Protein AF-A0A9D4HQM4-F1 (afdb_monomer_lite)

Foldseek 3Di:
DDDPPDPPVVVVPPPPPPPCPVQPPDPDQDDDPVSVVVSVLVSVCVVVVNPVVSVVVVVVVVVVVVVVVVVVVVVVVVVVD

Radius of gyration: 25.46 Å; chains: 1; bounding box: 30×78×61 Å

InterPro domains:
  IPR000711 ATPase, OSCP/delta subunit [PF00213] (34-66)
  IPR026015 F1F0 ATP synthase OSCP/delta subunit, N-terminal domain superfamily [G3DSA:1.10.520.20] (32-75)
  IPR026015 F1F0 ATP synthase OSCP/delta subunit, N-terminal domain superfamily [SSF47928] (30-65)

Structure (mmCIF, N/CA/C/O backbone):
data_AF-A0A9D4HQM4-F1
#
_entry.id   AF-A0A9D4HQM4-F1
#
loop_
_atom_site.group_PDB
_atom_site.id
_atom_site.type_symbol
_atom_site.label_atom_id
_atom_site.label_alt_id
_atom_site.label_comp_id
_atom_site.label_asym_id
_atom_site.label_entity_id
_atom_site.label_seq_id
_atom_site.pdbx_PDB_ins_code
_atom_site.Cartn_x
_atom_site.Cartn_y
_atom_site.Cartn_z
_atom_site.occupancy
_atom_site.B_iso_or_equiv
_atom_site.auth_seq_id
_atom_site.auth_comp_id
_atom_site.auth_asym_id
_atom_site.auth_atom_id
_atom_site.pdbx_PDB_model_num
ATOM 1 N N . MET A 1 1 ? 10.484 -52.571 -39.873 1.00 38.84 1 MET A N 1
ATOM 2 C CA . MET A 1 1 ? 11.191 -51.387 -40.404 1.00 38.84 1 MET A CA 1
ATOM 3 C C . MET A 1 1 ? 10.849 -50.190 -39.539 1.00 38.84 1 MET A C 1
ATOM 5 O O . MET A 1 1 ? 9.677 -49.967 -39.270 1.00 38.84 1 MET A O 1
ATOM 9 N N . ALA A 1 2 ? 11.869 -49.503 -39.033 1.00 47.56 2 ALA A N 1
ATOM 10 C CA . ALA A 1 2 ? 11.728 -48.360 -38.144 1.00 47.56 2 ALA A CA 1
ATOM 11 C C . ALA A 1 2 ? 11.335 -47.104 -38.932 1.00 47.56 2 ALA A C 1
ATOM 13 O O . ALA A 1 2 ? 12.058 -46.694 -39.834 1.00 47.56 2 ALA A O 1
ATOM 14 N N . THR A 1 3 ? 10.240 -46.457 -38.541 1.00 50.47 3 THR A N 1
ATOM 15 C CA . THR A 1 3 ? 10.038 -45.028 -38.795 1.00 50.47 3 THR A CA 1
ATOM 16 C C . THR A 1 3 ? 9.684 -44.374 -37.469 1.00 50.47 3 THR A C 1
ATOM 18 O O . THR A 1 3 ? 8.522 -44.244 -37.087 1.00 50.47 3 THR A O 1
ATOM 21 N N . CYS A 1 4 ? 10.727 -43.999 -36.736 1.00 50.00 4 CYS A N 1
ATOM 22 C CA . CYS A 1 4 ? 10.697 -43.047 -35.634 1.00 50.00 4 CYS A CA 1
ATOM 23 C C . CYS A 1 4 ? 10.300 -41.661 -36.175 1.00 50.00 4 CYS A C 1
ATOM 25 O O . CYS A 1 4 ? 11.115 -40.762 -36.353 1.00 50.00 4 CYS A O 1
ATOM 27 N N . GLY A 1 5 ? 9.014 -41.506 -36.483 1.00 54.34 5 GLY A N 1
ATOM 28 C CA . GLY A 1 5 ? 8.417 -40.256 -36.922 1.00 54.34 5 GLY A CA 1
ATOM 29 C C . GLY A 1 5 ? 7.993 -39.404 -35.731 1.00 54.34 5 GLY A C 1
ATOM 30 O O . GLY A 1 5 ? 6.931 -39.613 -35.160 1.00 54.34 5 GLY A O 1
ATOM 31 N N . ASN A 1 6 ? 8.803 -38.388 -35.429 1.00 54.81 6 ASN A N 1
ATOM 32 C CA . ASN A 1 6 ? 8.396 -37.154 -34.749 1.00 54.81 6 ASN A CA 1
ATOM 33 C C . ASN A 1 6 ? 8.250 -37.152 -33.208 1.00 54.81 6 ASN A C 1
ATOM 35 O O . ASN A 1 6 ? 7.352 -36.514 -32.659 1.00 54.81 6 ASN A O 1
ATOM 39 N N . ALA A 1 7 ? 9.216 -37.728 -32.485 1.00 54.72 7 ALA A N 1
ATOM 40 C CA . ALA A 1 7 ? 9.407 -37.449 -31.050 1.00 54.72 7 ALA A CA 1
ATOM 41 C C . ALA A 1 7 ? 9.863 -35.993 -30.755 1.00 54.72 7 ALA A C 1
ATOM 43 O O . ALA A 1 7 ? 9.840 -35.541 -29.612 1.00 54.72 7 ALA A O 1
ATOM 44 N N . GLY A 1 8 ? 10.244 -35.220 -31.782 1.00 56.50 8 GLY A N 1
ATOM 45 C CA . GLY A 1 8 ? 10.738 -33.843 -31.646 1.00 56.50 8 GLY A CA 1
ATOM 46 C C . GLY A 1 8 ? 9.669 -32.778 -31.361 1.00 56.50 8 GLY A C 1
ATOM 47 O O . GLY A 1 8 ? 10.018 -31.657 -30.991 1.00 56.50 8 GLY A O 1
ATOM 48 N N . ARG A 1 9 ? 8.372 -33.096 -31.502 1.00 56.44 9 ARG A N 1
ATOM 49 C CA . ARG A 1 9 ? 7.279 -32.136 -31.244 1.00 56.44 9 ARG A CA 1
ATOM 50 C C . ARG A 1 9 ? 6.827 -32.105 -29.779 1.00 56.44 9 ARG A C 1
ATOM 52 O O . ARG A 1 9 ? 6.293 -31.094 -29.342 1.00 56.44 9 ARG A O 1
ATOM 59 N N . LEU A 1 10 ? 7.095 -33.160 -29.008 1.00 57.00 10 LEU A N 1
ATOM 60 C CA . LEU A 1 10 ? 6.761 -33.243 -27.577 1.00 57.00 10 LEU A CA 1
ATOM 61 C C . LEU A 1 10 ? 7.828 -32.606 -26.670 1.00 57.00 10 LEU A C 1
ATOM 63 O O . LEU A 1 10 ? 7.494 -32.064 -25.621 1.00 57.00 10 LEU A O 1
ATOM 67 N N . VAL A 1 11 ? 9.093 -32.566 -27.102 1.00 57.41 11 VAL A N 1
ATOM 68 C CA . VAL A 1 11 ? 10.205 -31.983 -26.322 1.00 57.41 11 VAL A CA 1
ATOM 69 C C . VAL A 1 11 ? 10.107 -30.452 -26.198 1.00 57.41 11 VAL A C 1
ATOM 71 O O . VAL A 1 11 ? 10.629 -29.876 -25.250 1.00 57.41 11 VAL A O 1
ATOM 74 N N . ARG A 1 12 ? 9.378 -29.771 -27.096 1.00 60.53 12 ARG A N 1
ATOM 75 C CA . ARG A 1 12 ? 9.192 -28.305 -27.043 1.00 60.53 12 ARG A CA 1
ATOM 76 C C . ARG A 1 12 ? 7.964 -27.838 -26.251 1.00 60.53 12 ARG A C 1
ATOM 78 O O . ARG A 1 12 ? 7.753 -26.635 -26.141 1.00 60.53 12 ARG A O 1
ATOM 85 N N . HIS A 1 13 ? 7.176 -28.751 -25.678 1.00 56.84 13 HIS A N 1
ATOM 86 C CA . HIS A 1 13 ? 5.971 -28.398 -24.914 1.00 56.84 13 HIS A CA 1
ATOM 87 C C . HIS A 1 13 ? 6.087 -28.588 -23.394 1.00 56.84 13 HIS A C 1
ATOM 89 O O . HIS A 1 13 ? 5.147 -28.260 -22.677 1.00 56.84 13 HIS A O 1
ATOM 95 N N . PHE A 1 14 ? 7.259 -28.963 -22.873 1.00 55.81 14 PHE A N 1
ATOM 96 C CA . PHE A 1 14 ? 7.558 -28.909 -21.432 1.00 55.81 14 PHE A CA 1
ATOM 97 C C . PHE A 1 14 ? 7.946 -27.498 -20.939 1.00 55.81 14 PHE A C 1
ATOM 99 O O . PHE A 1 14 ? 8.620 -27.350 -19.925 1.00 55.81 14 PHE A O 1
ATOM 106 N N . SER A 1 15 ? 7.516 -26.431 -21.626 1.00 50.75 15 SER A N 1
ATOM 107 C CA . SER A 1 15 ? 7.601 -25.070 -21.083 1.00 50.75 15 SER A CA 1
ATOM 108 C C . SER A 1 15 ? 6.448 -24.847 -20.099 1.00 50.75 15 SER A C 1
ATOM 110 O O . SER A 1 15 ? 5.447 -24.193 -20.384 1.00 50.75 15 SER A O 1
ATOM 112 N N . THR A 1 16 ? 6.567 -25.448 -18.919 1.00 62.25 16 THR A N 1
ATOM 113 C CA . THR A 1 16 ? 5.782 -25.087 -17.739 1.00 62.25 16 THR A CA 1
ATOM 114 C C . THR A 1 16 ? 6.471 -23.929 -17.024 1.00 62.25 16 THR A C 1
ATOM 116 O O . THR A 1 16 ? 7.080 -24.105 -15.976 1.00 62.25 16 THR A O 1
ATOM 119 N N . THR A 1 17 ? 6.377 -22.720 -17.566 1.00 54.81 17 THR A N 1
ATOM 120 C CA . THR A 1 17 ? 6.442 -21.500 -16.748 1.00 54.81 17 THR A CA 1
ATOM 121 C C . THR A 1 17 ? 4.992 -21.098 -16.459 1.00 54.81 17 THR A C 1
ATOM 123 O O . THR A 1 17 ? 4.397 -20.232 -17.085 1.00 54.81 17 THR A O 1
ATOM 126 N N . ALA A 1 18 ? 4.248 -21.817 -15.622 1.00 55.28 18 ALA A N 1
ATOM 127 C CA . ALA A 1 18 ? 4.287 -21.667 -14.163 1.00 55.28 18 ALA A CA 1
ATOM 128 C C . ALA A 1 18 ? 4.252 -20.213 -13.626 1.00 55.28 18 ALA A C 1
ATOM 130 O O . ALA A 1 18 ? 4.447 -20.006 -12.440 1.00 55.28 18 ALA A O 1
ATOM 131 N N . LEU A 1 19 ? 3.924 -19.206 -14.446 1.00 53.25 19 LEU A N 1
ATOM 132 C CA . LEU A 1 19 ? 3.531 -17.867 -13.987 1.00 53.25 19 LEU A CA 1
ATOM 133 C C . LEU A 1 19 ? 2.254 -17.411 -14.695 1.00 53.25 19 LEU A C 1
ATOM 135 O O . LEU A 1 19 ? 2.069 -16.248 -15.037 1.00 53.25 19 LEU A O 1
ATOM 139 N N . LYS A 1 20 ? 1.281 -18.320 -14.795 1.00 51.62 20 LYS A N 1
ATOM 140 C CA . LYS A 1 20 ? -0.133 -17.926 -14.771 1.00 51.62 20 LYS A CA 1
ATOM 141 C C . LYS A 1 20 ? -0.503 -17.472 -13.351 1.00 51.62 20 LYS A C 1
ATOM 143 O O . LYS A 1 20 ? -1.507 -17.914 -12.799 1.00 51.62 20 LYS A O 1
ATOM 148 N N . ASN A 1 21 ? 0.279 -16.572 -12.750 1.00 56.06 21 ASN A N 1
ATOM 149 C CA . ASN A 1 21 ? -0.260 -15.695 -11.727 1.00 56.06 21 ASN A CA 1
ATOM 150 C C . ASN A 1 21 ? -1.244 -14.840 -12.494 1.00 56.06 21 ASN A C 1
ATOM 152 O O . ASN A 1 21 ? -0.840 -13.856 -13.098 1.00 56.06 21 ASN A O 1
ATOM 156 N N . LYS A 1 22 ? -2.498 -15.302 -12.568 1.00 55.03 22 LYS A N 1
ATOM 157 C CA . LYS A 1 22 ? -3.614 -14.585 -13.171 1.00 55.03 22 LYS A CA 1
ATOM 158 C C . LYS A 1 22 ? -3.537 -13.170 -12.619 1.00 55.03 22 LYS A C 1
ATOM 160 O O . LYS A 1 22 ? -3.892 -12.940 -11.459 1.00 55.03 22 LYS A O 1
ATOM 165 N N . ALA A 1 23 ? -2.946 -12.267 -13.395 1.00 57.50 23 ALA A N 1
ATOM 166 C CA . ALA A 1 23 ? -3.133 -10.855 -13.215 1.00 57.50 23 ALA A CA 1
ATOM 167 C C . ALA A 1 23 ? -4.639 -10.738 -13.369 1.00 57.50 23 ALA A C 1
ATOM 169 O O . ALA A 1 23 ? -5.189 -11.087 -14.415 1.00 57.50 23 ALA A O 1
ATOM 170 N N . VAL A 1 24 ? -5.318 -10.443 -12.264 1.00 59.03 24 VAL A N 1
ATOM 171 C CA . VAL A 1 24 ? -6.722 -10.068 -12.342 1.00 59.03 24 VAL A CA 1
ATOM 172 C C . VAL A 1 24 ? -6.746 -8.963 -13.392 1.00 59.03 24 VAL A C 1
ATOM 174 O O . VAL A 1 24 ? -5.880 -8.087 -13.364 1.00 59.03 24 VAL A O 1
ATOM 177 N N . ASN A 1 25 ? -7.620 -9.058 -14.391 1.00 62.31 25 ASN A N 1
ATOM 178 C CA . ASN A 1 25 ? -7.739 -7.986 -15.368 1.00 62.31 25 ASN A CA 1
ATOM 179 C C . ASN A 1 25 ? -8.263 -6.775 -14.604 1.00 62.31 25 ASN A C 1
ATOM 181 O O . ASN A 1 25 ? -9.460 -6.683 -14.340 1.00 62.31 25 ASN A O 1
ATOM 185 N N . LEU A 1 26 ? -7.354 -5.903 -14.163 1.00 67.19 26 LEU A N 1
ATOM 186 C CA . LEU A 1 26 ? -7.754 -4.664 -13.531 1.00 67.19 26 LEU A CA 1
ATOM 187 C C . LEU A 1 26 ? -8.522 -3.852 -14.578 1.00 67.19 26 LEU A C 1
ATOM 189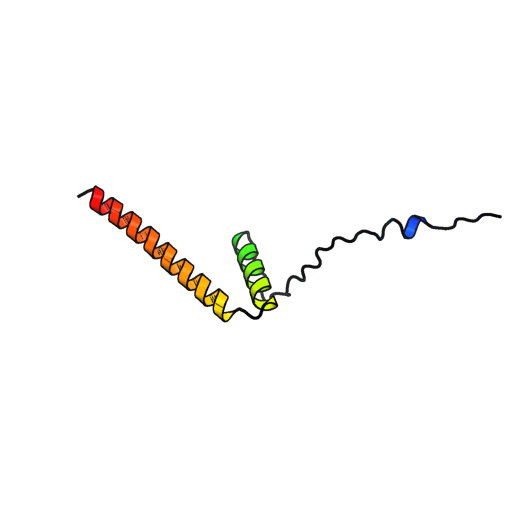 O O . LEU A 1 26 ? -8.025 -3.707 -15.699 1.00 67.19 26 LEU A O 1
ATOM 193 N N . PRO A 1 27 ? -9.695 -3.304 -14.226 1.00 69.75 27 PRO A N 1
ATOM 194 C CA . PRO A 1 27 ? -10.480 -2.473 -15.136 1.00 69.75 27 PRO A CA 1
ATOM 195 C C . PRO A 1 27 ? -9.697 -1.238 -15.608 1.00 69.75 27 PRO A C 1
ATOM 197 O O . PRO A 1 27 ? -9.947 -0.732 -16.697 1.00 69.75 27 PRO A O 1
ATOM 200 N N . LEU A 1 28 ? -8.701 -0.799 -14.828 1.00 81.69 28 LEU A N 1
ATOM 201 C CA . LEU A 1 28 ? -7.759 0.251 -15.191 1.00 81.69 28 LEU A CA 1
ATOM 202 C C . LEU A 1 28 ? -6.321 -0.217 -14.924 1.00 81.69 28 LEU A C 1
ATOM 204 O O . LEU A 1 28 ? -5.952 -0.525 -13.790 1.00 81.69 28 LEU A O 1
ATOM 208 N N . ARG A 1 29 ? -5.489 -0.267 -15.970 1.00 79.44 29 ARG A N 1
ATOM 209 C CA . ARG A 1 29 ? -4.064 -0.607 -15.851 1.00 79.44 29 ARG A CA 1
ATOM 210 C C . ARG A 1 29 ? -3.260 0.654 -15.533 1.00 79.44 29 ARG A C 1
ATOM 212 O O . ARG A 1 29 ? -3.103 1.510 -16.395 1.00 79.44 29 ARG A O 1
ATOM 219 N N . VAL A 1 30 ? -2.723 0.737 -14.318 1.00 87.81 30 VAL A N 1
ATOM 220 C CA . VAL A 1 30 ? -1.743 1.767 -13.933 1.00 87.81 30 VAL A CA 1
ATOM 221 C C . VAL A 1 30 ? -0.322 1.334 -14.307 1.00 87.81 30 VAL A C 1
ATOM 223 O O . VAL A 1 30 ? 0.036 0.160 -14.200 1.00 87.81 30 VAL A O 1
ATOM 226 N N . TYR A 1 31 ? 0.478 2.290 -14.782 1.00 86.00 31 TYR A N 1
ATOM 227 C CA . TYR A 1 31 ? 1.840 2.082 -15.285 1.00 86.00 31 TYR A CA 1
ATOM 228 C C . TYR A 1 31 ? 2.891 2.696 -14.345 1.00 86.00 31 TYR A C 1
ATOM 230 O O . TYR A 1 31 ? 2.557 3.346 -13.359 1.00 86.00 31 TYR A O 1
ATOM 238 N N . GLY A 1 32 ? 4.173 2.477 -14.649 1.00 91.25 32 GLY A N 1
ATOM 239 C CA . GLY A 1 32 ? 5.290 2.913 -13.804 1.00 91.25 32 GLY A CA 1
ATOM 240 C C . GLY A 1 32 ? 5.599 1.945 -12.658 1.00 91.25 32 GLY A C 1
ATOM 241 O O . GLY A 1 32 ? 4.968 0.897 -12.520 1.00 91.25 32 GLY A O 1
ATOM 242 N N . LEU A 1 33 ? 6.614 2.276 -11.857 1.00 90.56 33 LEU A N 1
ATOM 243 C CA . LEU A 1 33 ? 7.046 1.455 -10.720 1.00 90.56 33 LEU A CA 1
ATOM 244 C C . LEU A 1 33 ? 5.960 1.422 -9.631 1.00 90.56 33 LEU A C 1
ATOM 246 O O . LEU A 1 33 ? 5.513 0.355 -9.219 1.00 90.56 33 LEU A O 1
ATOM 250 N N . GLU A 1 34 ? 5.462 2.598 -9.257 1.00 90.19 34 GLU A N 1
ATOM 251 C CA . GLU A 1 34 ? 4.381 2.785 -8.283 1.00 90.19 34 GLU A CA 1
ATOM 252 C C . GLU A 1 34 ? 3.088 2.094 -8.732 1.00 90.19 34 GLU A C 1
ATOM 254 O O . GLU A 1 34 ? 2.469 1.357 -7.965 1.00 90.19 34 GLU A O 1
ATOM 259 N N . GLY A 1 35 ? 2.730 2.237 -10.014 1.00 88.81 35 GLY A N 1
ATOM 260 C CA . GLY A 1 35 ? 1.564 1.577 -10.598 1.00 88.81 35 GLY A CA 1
ATOM 261 C C . GLY A 1 35 ? 1.663 0.050 -10.579 1.00 88.81 35 GLY A C 1
ATOM 262 O O . GLY A 1 35 ? 0.655 -0.622 -10.352 1.00 88.81 35 GLY A O 1
ATOM 263 N N . ARG A 1 36 ? 2.867 -0.519 -10.748 1.00 88.31 36 ARG A N 1
ATOM 264 C CA . ARG A 1 36 ? 3.110 -1.969 -10.607 1.00 88.31 36 ARG A CA 1
ATOM 265 C C . ARG A 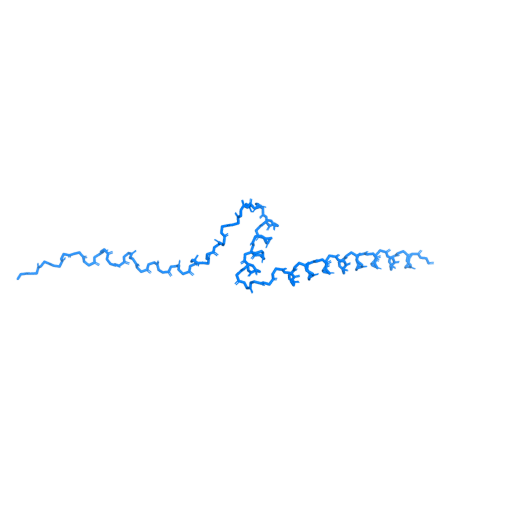1 36 ? 2.920 -2.446 -9.167 1.00 88.31 36 ARG A C 1
ATOM 267 O O . ARG A 1 36 ? 2.327 -3.503 -8.964 1.00 88.31 36 ARG A O 1
ATOM 274 N N . TYR A 1 37 ? 3.364 -1.674 -8.175 1.00 91.19 37 TYR A N 1
ATOM 275 C CA . TYR A 1 37 ? 3.113 -2.006 -6.769 1.00 91.19 37 TYR A CA 1
ATOM 276 C C . TYR A 1 37 ? 1.625 -1.918 -6.422 1.00 91.19 37 TYR A C 1
ATOM 278 O O . TYR A 1 37 ? 1.0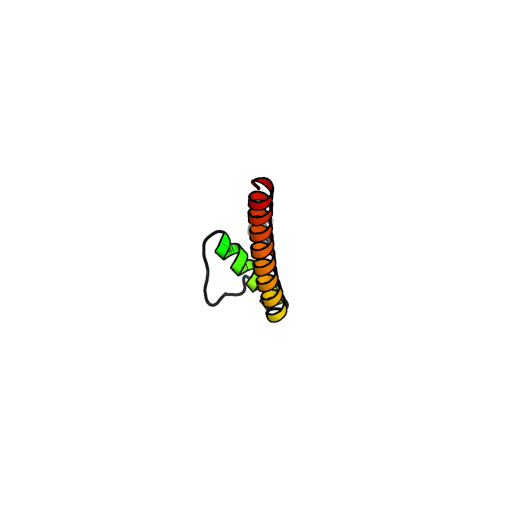76 -2.862 -5.854 1.00 91.19 37 TYR A O 1
ATOM 286 N N . ALA A 1 38 ? 0.947 -0.847 -6.842 1.00 90.25 38 ALA A N 1
ATOM 287 C CA . ALA A 1 38 ? -0.487 -0.673 -6.626 1.00 90.25 38 ALA A CA 1
ATOM 288 C C . ALA A 1 38 ? -1.312 -1.799 -7.281 1.00 90.25 38 ALA A C 1
ATOM 290 O O . ALA A 1 38 ? -2.184 -2.388 -6.643 1.00 90.25 38 ALA A O 1
ATOM 291 N N . THR A 1 39 ? -1.001 -2.160 -8.533 1.00 88.94 39 THR A N 1
ATOM 292 C CA . THR A 1 39 ? -1.675 -3.268 -9.238 1.00 88.94 39 THR A CA 1
ATOM 293 C C . THR A 1 39 ? -1.418 -4.624 -8.591 1.00 88.94 39 THR A C 1
ATOM 295 O O . THR A 1 39 ? -2.347 -5.432 -8.515 1.00 88.94 39 THR A O 1
ATOM 298 N N . ALA A 1 40 ? -0.197 -4.895 -8.120 1.00 87.81 40 ALA A N 1
ATOM 299 C CA . ALA A 1 40 ? 0.129 -6.140 -7.426 1.00 87.81 40 ALA A CA 1
ATOM 300 C C . ALA A 1 40 ? -0.643 -6.268 -6.105 1.00 87.81 40 ALA A C 1
ATOM 302 O O . ALA A 1 40 ? -1.274 -7.300 -5.864 1.00 87.81 40 ALA A O 1
ATOM 303 N N . LEU A 1 41 ? -0.654 -5.204 -5.299 1.00 90.00 41 LEU A N 1
ATOM 304 C CA . LEU A 1 41 ? -1.338 -5.158 -4.009 1.00 90.00 41 LEU A CA 1
ATOM 305 C C . LEU A 1 41 ? -2.859 -5.293 -4.176 1.00 90.00 41 LEU A C 1
ATOM 307 O O . LEU A 1 41 ?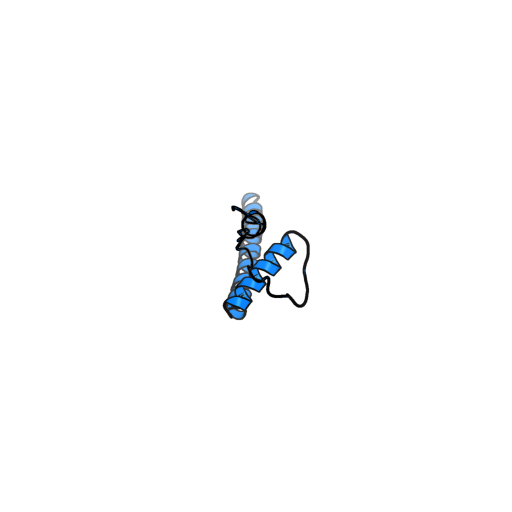 -3.473 -6.142 -3.530 1.00 90.00 41 LEU A O 1
ATOM 311 N N . TYR A 1 42 ? -3.458 -4.558 -5.118 1.00 89.31 42 TYR A N 1
ATOM 312 C CA . TYR A 1 42 ? -4.883 -4.690 -5.438 1.00 89.31 42 TYR A CA 1
ATOM 313 C C . TYR A 1 42 ? -5.231 -6.095 -5.954 1.00 89.31 42 TYR A C 1
ATOM 315 O O . TYR A 1 42 ? -6.202 -6.706 -5.512 1.00 89.31 42 TYR A O 1
ATOM 323 N N . SER A 1 43 ? -4.407 -6.660 -6.846 1.00 86.25 43 SER A N 1
ATOM 324 C CA . SER A 1 43 ? -4.619 -8.017 -7.371 1.00 86.25 43 SER A CA 1
ATOM 325 C C . SER A 1 43 ? -4.583 -9.083 -6.277 1.00 86.25 43 SER A C 1
ATOM 327 O O . SER A 1 43 ? -5.324 -10.062 -6.364 1.00 86.25 43 SER A O 1
ATOM 329 N N . ALA A 1 44 ? -3.712 -8.930 -5.278 1.00 88.31 44 ALA A N 1
ATOM 330 C CA . ALA A 1 44 ? -3.636 -9.835 -4.136 1.00 88.31 44 ALA A CA 1
ATOM 331 C C . ALA A 1 44 ? -4.862 -9.679 -3.223 1.00 88.31 44 ALA A C 1
ATOM 333 O O . ALA A 1 44 ? -5.538 -10.666 -2.933 1.00 88.31 44 ALA A O 1
ATOM 334 N N . ALA A 1 45 ? -5.219 -8.440 -2.872 1.00 90.19 45 ALA A N 1
ATOM 335 C CA . ALA A 1 45 ? -6.369 -8.144 -2.019 1.00 90.19 45 ALA A CA 1
ATOM 336 C C . ALA A 1 45 ? -7.692 -8.667 -2.606 1.00 90.19 45 ALA A C 1
ATOM 338 O O . ALA A 1 45 ? -8.502 -9.250 -1.884 1.00 90.19 45 ALA A O 1
ATOM 339 N N . VAL A 1 46 ? -7.890 -8.525 -3.924 1.00 89.12 46 VAL A N 1
ATOM 340 C CA . VAL A 1 46 ? -9.071 -9.047 -4.637 1.00 89.12 46 VAL A CA 1
ATOM 341 C C . VAL A 1 46 ? -9.126 -10.571 -4.611 1.00 89.12 46 VAL A C 1
ATOM 343 O O . VAL A 1 46 ? -10.196 -11.135 -4.387 1.00 89.12 46 VAL A O 1
ATOM 346 N N . LYS A 1 47 ? -7.990 -11.256 -4.794 1.00 86.88 47 LYS A N 1
ATOM 347 C CA . LYS A 1 47 ? -7.936 -12.728 -4.723 1.00 86.88 47 LYS A CA 1
ATOM 348 C C . LYS A 1 47 ? -8.301 -13.246 -3.336 1.00 86.88 47 LYS A C 1
ATOM 350 O O . LYS A 1 47 ? -8.966 -14.271 -3.231 1.00 86.88 47 LYS A O 1
ATOM 355 N N . GLU A 1 48 ? -7.894 -12.528 -2.297 1.00 89.44 48 GLU A N 1
ATOM 356 C CA . GLU A 1 48 ? -8.162 -12.892 -0.906 1.00 89.44 48 GLU A CA 1
ATOM 357 C C . GLU A 1 48 ? -9.490 -12.342 -0.361 1.00 89.44 48 G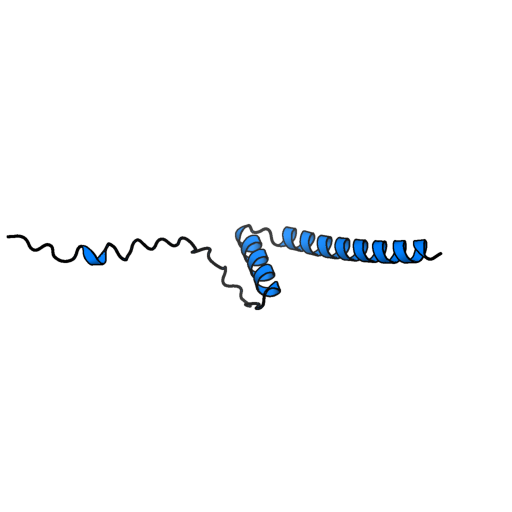LU A C 1
ATOM 359 O O . GLU A 1 48 ? -9.865 -12.693 0.753 1.00 89.44 48 GLU A O 1
ATOM 364 N N . LYS A 1 49 ? -10.218 -11.517 -1.132 1.00 88.44 49 LYS A N 1
ATOM 365 C CA . LYS A 1 49 ? -11.446 -10.806 -0.711 1.00 88.44 49 LYS A CA 1
ATOM 366 C C . LYS A 1 49 ? -11.254 -9.932 0.540 1.00 88.44 49 LYS A C 1
ATOM 368 O O . LYS A 1 49 ? -12.166 -9.774 1.343 1.00 88.44 49 LYS A O 1
ATOM 373 N N . LYS A 1 50 ? -10.064 -9.352 0.692 1.00 92.19 50 LYS A N 1
ATOM 374 C CA . LYS A 1 50 ? -9.645 -8.545 1.852 1.00 92.19 50 LYS A CA 1
ATOM 375 C C . LYS A 1 50 ? -9.430 -7.071 1.486 1.00 92.19 50 LYS A C 1
ATOM 377 O O . LYS A 1 50 ? -8.479 -6.448 1.945 1.00 92.19 50 LYS A O 1
ATOM 382 N N . LEU A 1 51 ? -10.269 -6.506 0.615 1.00 90.00 51 LEU A N 1
ATOM 383 C CA . LEU A 1 51 ? -10.083 -5.117 0.167 1.00 90.00 51 LEU A CA 1
ATOM 384 C C . LEU A 1 51 ? -10.212 -4.127 1.330 1.00 90.00 51 LEU A C 1
ATOM 386 O O . LEU A 1 51 ? -9.311 -3.321 1.534 1.00 90.00 51 LEU A O 1
ATOM 390 N N . ASP A 1 52 ? -11.267 -4.245 2.138 1.00 92.56 52 ASP A N 1
ATOM 391 C CA . ASP A 1 52 ? -11.544 -3.287 3.216 1.00 92.56 52 ASP A CA 1
ATOM 392 C C . ASP A 1 52 ? -10.437 -3.239 4.276 1.00 92.56 52 ASP A C 1
ATOM 394 O O . ASP A 1 52 ? -10.151 -2.185 4.845 1.00 92.56 52 ASP A O 1
ATOM 398 N N . THR A 1 53 ? -9.813 -4.381 4.575 1.00 93.50 53 THR A N 1
ATOM 399 C CA . THR A 1 53 ? -8.707 -4.448 5.539 1.00 93.50 53 THR A CA 1
ATOM 400 C C . THR A 1 53 ? -7.456 -3.799 4.967 1.00 93.50 53 THR A C 1
ATOM 402 O O . THR A 1 53 ? -6.852 -2.954 5.622 1.00 93.50 53 THR A O 1
ATOM 405 N N . VAL A 1 54 ? -7.119 -4.118 3.715 1.00 93.56 54 VAL A N 1
ATOM 406 C CA . VAL A 1 54 ? -5.944 -3.566 3.034 1.00 93.56 54 VAL A CA 1
ATOM 407 C C . VAL A 1 54 ? -6.070 -2.048 2.858 1.00 93.56 54 VAL A C 1
ATOM 409 O O . VAL A 1 54 ? -5.105 -1.319 3.073 1.00 93.56 54 VAL A O 1
ATOM 412 N N . GLU A 1 55 ? -7.261 -1.532 2.549 1.00 92.19 55 GLU A N 1
ATOM 413 C CA . GLU A 1 55 ? -7.492 -0.085 2.458 1.00 92.19 55 GLU A CA 1
ATOM 414 C C . GLU A 1 55 ? -7.280 0.642 3.791 1.00 92.19 55 GLU A C 1
ATOM 416 O O . GLU A 1 55 ? -6.714 1.739 3.821 1.00 92.19 55 GLU A O 1
ATOM 421 N N . LYS A 1 56 ? -7.725 0.048 4.904 1.00 95.94 56 LYS A N 1
ATOM 422 C CA . LYS A 1 56 ? -7.517 0.616 6.244 1.00 95.94 56 LYS A CA 1
ATOM 423 C C . LYS A 1 56 ? -6.035 0.650 6.604 1.00 95.94 56 LYS A C 1
ATOM 425 O O . LYS A 1 56 ? -5.558 1.670 7.096 1.00 95.94 56 LYS A O 1
ATOM 430 N N . GLU A 1 57 ? -5.311 -0.427 6.322 1.00 94.50 57 GLU A N 1
ATOM 431 C CA . GLU A 1 57 ? -3.876 -0.531 6.594 1.00 94.50 57 GLU A CA 1
ATOM 432 C C . GLU A 1 57 ? -3.060 0.476 5.778 1.00 94.50 57 GLU A C 1
ATOM 434 O O . GLU A 1 57 ? -2.197 1.151 6.334 1.00 94.50 57 GLU A O 1
ATOM 439 N N . VAL A 1 58 ? -3.370 0.660 4.489 1.00 95.31 58 VAL A N 1
ATOM 440 C CA . VAL A 1 58 ? -2.680 1.650 3.641 1.00 95.31 58 VAL A CA 1
ATOM 441 C C . VAL A 1 58 ? -2.920 3.080 4.141 1.00 95.31 58 VAL A C 1
ATOM 443 O O . VAL A 1 58 ? -1.982 3.878 4.193 1.00 95.31 58 VAL A O 1
ATOM 446 N N . LYS A 1 59 ? -4.146 3.411 4.571 1.00 95.44 59 LYS A N 1
ATOM 447 C CA . LYS A 1 59 ? -4.454 4.727 5.164 1.00 95.44 59 LYS A CA 1
ATOM 448 C C . LYS A 1 59 ? -3.711 4.947 6.482 1.00 95.44 59 LYS A C 1
ATOM 450 O O . LYS A 1 59 ? -3.144 6.018 6.686 1.00 95.44 59 LYS A O 1
ATOM 455 N N . ALA A 1 60 ? -3.677 3.934 7.348 1.00 96.31 60 ALA A N 1
ATOM 456 C CA . ALA A 1 60 ? -2.938 3.994 8.607 1.00 96.31 60 ALA A CA 1
ATOM 457 C C . ALA A 1 60 ? -1.427 4.150 8.367 1.00 96.31 60 ALA A C 1
ATOM 459 O O . ALA A 1 60 ? -0.762 4.963 9.004 1.00 96.31 60 ALA A O 1
ATOM 460 N N . PHE A 1 61 ? -0.874 3.428 7.392 1.00 95.94 61 PHE A N 1
ATOM 461 C CA . PHE A 1 61 ? 0.527 3.559 7.007 1.00 95.94 61 PHE A CA 1
ATOM 462 C C . PHE A 1 61 ? 0.865 4.986 6.560 1.00 95.94 61 PHE A C 1
ATOM 464 O O . PHE A 1 61 ? 1.867 5.550 7.000 1.00 95.94 61 PHE A O 1
ATOM 471 N N . GLN A 1 62 ? 0.000 5.609 5.753 1.00 94.75 62 GLN A N 1
ATOM 472 C CA . GLN A 1 62 ? 0.177 6.997 5.328 1.00 94.75 62 GLN A CA 1
ATOM 473 C C . GLN A 1 62 ? 0.142 7.977 6.512 1.00 94.75 62 GLN A C 1
ATOM 475 O O . GLN A 1 62 ? 0.973 8.890 6.569 1.00 94.75 62 GLN A O 1
ATOM 480 N N . SER A 1 63 ? -0.777 7.793 7.469 1.00 95.56 63 SER A N 1
ATOM 481 C CA . SER A 1 63 ? -0.836 8.651 8.658 1.00 95.56 63 SER A CA 1
ATOM 482 C C . SER A 1 63 ? 0.421 8.512 9.508 1.00 95.56 63 SER A C 1
ATOM 484 O O . SER A 1 63 ? 1.040 9.531 9.815 1.00 95.56 63 SER A O 1
ATOM 486 N N . TYR A 1 64 ? 0.866 7.282 9.791 1.00 96.25 64 TYR A N 1
ATOM 487 C CA . TYR A 1 64 ? 2.096 7.046 10.552 1.00 96.25 64 TYR A CA 1
ATOM 488 C C . TYR A 1 64 ? 3.313 7.662 9.869 1.00 96.25 64 TYR A C 1
ATOM 490 O O . TYR A 1 64 ? 4.104 8.333 10.526 1.00 96.25 64 TYR A O 1
ATOM 498 N N . MET A 1 65 ? 3.437 7.514 8.549 1.00 95.69 65 MET A N 1
ATOM 499 C CA . MET A 1 65 ? 4.550 8.110 7.812 1.00 95.69 65 MET A CA 1
ATOM 500 C C . MET A 1 65 ? 4.552 9.638 7.931 1.00 95.69 65 MET A C 1
ATOM 502 O O . MET A 1 65 ? 5.590 10.254 8.168 1.00 95.69 65 MET A O 1
ATOM 506 N N . SER A 1 66 ? 3.373 10.259 7.832 1.00 94.69 66 SER A N 1
ATOM 507 C CA . SER A 1 66 ? 3.237 11.709 7.983 1.00 94.69 66 SER A CA 1
ATOM 508 C C . SER A 1 66 ? 3.572 12.193 9.398 1.00 94.69 66 SER A C 1
ATOM 510 O O . SER A 1 66 ? 4.174 13.255 9.558 1.00 94.69 66 SER A O 1
ATOM 512 N N . GLU A 1 67 ? 3.209 11.419 10.424 1.00 95.50 67 GLU A N 1
ATOM 513 C CA . GLU A 1 67 ? 3.523 11.722 11.820 1.00 95.50 67 GLU A CA 1
ATOM 514 C C . GLU A 1 67 ? 5.016 11.590 12.102 1.00 95.50 67 GLU A C 1
ATOM 516 O O . GLU A 1 67 ? 5.587 12.464 12.755 1.00 95.50 67 GLU A O 1
ATOM 521 N N . ILE A 1 68 ? 5.659 10.543 11.578 1.00 95.56 68 ILE A N 1
ATOM 522 C CA . ILE A 1 68 ? 7.102 10.325 11.718 1.00 95.56 68 ILE A CA 1
ATOM 523 C C . ILE A 1 68 ? 7.865 11.529 11.155 1.00 95.56 68 ILE A C 1
ATOM 525 O O . ILE A 1 68 ? 8.651 12.137 11.881 1.00 95.56 68 ILE A O 1
ATOM 529 N N . PHE A 1 69 ? 7.554 11.964 9.930 1.00 95.12 69 PHE A N 1
ATOM 530 C CA . PHE A 1 69 ? 8.224 13.120 9.321 1.00 95.12 69 PHE A CA 1
ATOM 531 C C . PHE A 1 69 ? 7.950 14.446 10.042 1.00 95.12 69 PHE A C 1
ATOM 533 O O . PHE A 1 69 ? 8.808 15.330 10.082 1.00 95.12 69 PHE A O 1
ATOM 540 N N . LYS A 1 70 ? 6.752 14.629 10.613 1.00 93.81 70 LYS A N 1
ATOM 541 C CA . LYS A 1 70 ? 6.460 15.813 11.439 1.00 93.81 70 LYS A CA 1
ATOM 542 C C . LYS A 1 70 ? 7.293 15.808 12.714 1.00 93.81 70 LYS A C 1
ATOM 544 O O . LYS A 1 70 ? 7.909 16.824 13.026 1.00 93.81 70 LYS A O 1
ATOM 549 N N . ARG A 1 71 ? 7.358 14.663 13.395 1.00 94.88 71 ARG A N 1
ATOM 550 C CA . ARG A 1 71 ? 8.121 14.494 14.633 1.00 94.88 71 ARG A CA 1
ATOM 551 C C . ARG A 1 71 ? 9.617 14.689 14.407 1.00 94.88 71 ARG A C 1
ATOM 553 O O . ARG A 1 71 ? 10.278 15.269 15.259 1.00 94.88 71 ARG A O 1
ATOM 560 N N . GLU A 1 72 ? 10.157 14.239 13.279 1.00 91.88 72 GLU A N 1
ATOM 561 C CA . GLU A 1 72 ? 11.558 14.494 12.920 1.00 91.88 72 GLU A CA 1
ATOM 562 C C . GLU A 1 72 ? 11.833 15.990 12.742 1.00 91.88 72 GLU A C 1
ATOM 564 O O . GLU A 1 72 ? 12.735 16.521 13.387 1.00 91.88 72 GLU A O 1
ATOM 569 N N . ARG A 1 73 ? 10.984 16.702 11.990 1.00 91.12 73 ARG A N 1
ATOM 570 C CA . ARG A 1 73 ? 11.106 18.162 11.824 1.00 91.12 73 ARG A CA 1
ATOM 571 C C . ARG A 1 73 ? 10.878 18.959 13.108 1.00 91.12 73 ARG A C 1
ATOM 573 O O . ARG A 1 73 ? 11.329 20.095 13.218 1.00 91.12 73 ARG A O 1
ATOM 580 N N . GLU A 1 74 ? 10.111 18.437 14.058 1.00 89.88 74 GLU A N 1
ATOM 581 C CA . GLU A 1 74 ? 9.924 19.064 15.373 1.00 89.88 74 GLU A CA 1
ATOM 582 C C . GLU A 1 74 ? 11.135 18.850 16.272 1.00 89.88 74 GLU A C 1
ATOM 584 O O . GLU A 1 74 ? 11.621 19.813 16.854 1.00 89.88 74 GLU A O 1
ATOM 589 N N . LYS A 1 75 ? 11.697 17.638 16.290 1.00 88.56 75 LYS A N 1
ATOM 590 C CA . LYS A 1 75 ? 12.942 17.352 17.010 1.00 88.56 75 LYS A CA 1
ATOM 591 C C . LYS A 1 75 ? 14.109 18.196 16.511 1.00 88.56 75 LYS A C 1
ATOM 593 O O . LYS A 1 75 ? 14.921 18.625 17.318 1.00 88.56 75 LYS A O 1
ATOM 598 N N . GLU A 1 76 ? 14.218 18.428 15.205 1.00 85.81 76 GLU A N 1
ATOM 599 C CA . GLU A 1 76 ? 15.255 19.312 14.657 1.00 85.81 76 GLU A CA 1
ATOM 600 C C . GLU A 1 76 ? 15.056 20.763 15.107 1.00 85.81 76 GLU A C 1
ATOM 602 O O . GLU A 1 76 ? 15.996 21.381 15.595 1.00 85.81 76 GLU A O 1
ATOM 607 N N . ARG A 1 77 ? 13.818 21.270 15.077 1.00 84.12 77 ARG A N 1
ATOM 608 C CA . ARG A 1 77 ? 13.497 22.620 15.570 1.00 84.12 77 ARG A CA 1
ATOM 609 C C . ARG A 1 77 ? 13.689 22.789 17.079 1.00 84.12 77 ARG A C 1
ATOM 611 O O . ARG A 1 77 ? 13.945 23.901 17.524 1.00 84.12 77 ARG A O 1
ATOM 618 N N . GLU A 1 78 ? 13.530 21.727 17.865 1.00 82.38 78 GLU A N 1
ATOM 619 C CA . GLU A 1 78 ? 13.821 21.732 19.305 1.00 82.38 78 GLU A CA 1
ATOM 620 C C . GLU A 1 78 ? 15.318 21.633 19.600 1.00 82.38 78 GLU A C 1
ATOM 622 O O . GLU A 1 78 ? 15.766 22.188 20.591 1.00 82.38 78 GLU A 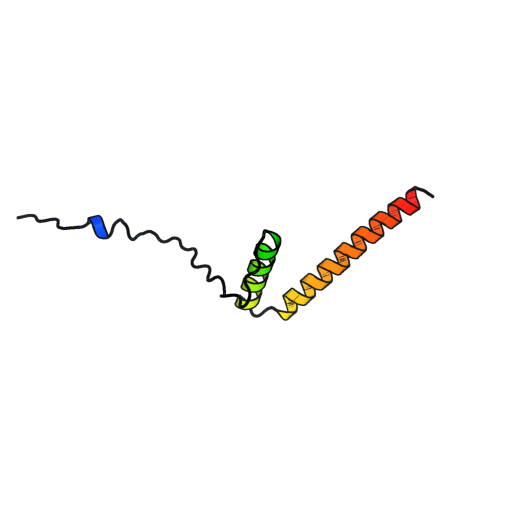O 1
ATOM 627 N N . ARG A 1 79 ? 16.101 20.964 18.745 1.00 80.38 79 ARG A N 1
ATOM 628 C CA . ARG A 1 79 ? 17.568 20.913 18.869 1.00 80.38 79 ARG A CA 1
ATOM 629 C C . ARG A 1 79 ? 18.242 22.245 18.547 1.00 80.38 79 ARG A C 1
ATOM 631 O O . ARG A 1 79 ? 19.360 22.469 18.993 1.00 80.38 79 ARG A O 1
ATOM 638 N N . GLU A 1 80 ? 17.592 23.087 17.751 1.00 78.06 80 GLU A N 1
ATOM 639 C CA . GLU A 1 80 ? 18.076 24.424 17.389 1.00 78.06 80 GLU A CA 1
ATOM 640 C C . GLU A 1 80 ? 17.682 25.523 18.395 1.00 78.06 80 GLU A C 1
ATOM 642 O O . GLU A 1 80 ? 18.092 26.671 18.224 1.00 78.06 80 GLU A O 1
ATOM 647 N N . ARG A 1 81 ? 16.887 25.202 19.425 1.00 66.56 81 ARG A N 1
ATOM 648 C CA . ARG A 1 81 ? 16.479 26.123 20.499 1.00 66.56 81 ARG A CA 1
ATOM 649 C C . ARG A 1 81 ? 17.256 25.854 21.779 1.00 66.56 81 ARG A C 1
ATOM 651 O O . ARG A 1 81 ? 17.532 26.850 22.481 1.00 66.56 81 ARG A O 1
#

pLDDT: mean 78.57, std 17.07, range [38.84, 96.31]

Sequence (81 aa):
MATCGNAGRLVRHFSTTALKNKAVNLPLRVYGLEGRYATALYSAAVKEKKLDTVEKEVKAFQSYMSEIFKREREKERERER

Secondary structure (DSSP, 8-state):
------GGGTTTS-------------SS---HHHHHHHHHHHHHHHHHT-HHHHHHHHHHHHHHHHHHHHHHHHHHHHHT-

Organism: Dreissena polymorpha (NCBI:txid45954)